Protein AF-A0A3B0WSI7-F1 (afdb_monomer_lite)

Organism: NCBI:txid652676

Radius of gyration: 14.11 Å; chains: 1; bounding box: 30×25×43 Å

Secondary structure (DSSP, 8-state):
----TTT-HHHHHHHHT-HHHHHHHHHHH----EEETTEEE--HHHHHHHTT--HHHHHHHHHHSHHHHHHTT----PPP-

Sequence (81 aa):
MTQDLTTSAVARQNVLNNPYALTKLEEHLALGGLQFEGEIIFTKSQVAEILTIDERTIERYLTSSGDEIKSNGYRILTKKH

Foldseek 3Di:
DPDPPVPDPPVVVVCLPDVVNVVVCCVPVVLAADQDPNDGDDDLVSVCVSVVHDSVVVVVCCVVPVVSVVVSDDDDDDDDD

Structure (mmCIF, N/CA/C/O backbone):
data_AF-A0A3B0WSI7-F1
#
_entry.id   AF-A0A3B0WSI7-F1
#
loop_
_atom_site.group_PDB
_atom_site.id
_atom_site.type_symbol
_atom_site.label_atom_id
_atom_site.label_alt_id
_atom_site.label_comp_id
_atom_site.label_asym_id
_atom_site.label_entity_id
_atom_site.label_seq_id
_atom_site.pdbx_PDB_ins_code
_atom_site.Cartn_x
_atom_site.Cartn_y
_atom_site.Cartn_z
_atom_site.occupancy
_atom_site.B_iso_or_equiv
_atom_site.auth_seq_id
_atom_site.auth_comp_id
_atom_site.auth_asym_id
_atom_site.auth_atom_id
_atom_site.pdbx_PDB_model_num
ATOM 1 N N . MET A 1 1 ? 10.944 0.997 -23.382 1.00 46.38 1 MET A N 1
ATOM 2 C CA . MET A 1 1 ? 11.695 0.418 -22.250 1.00 46.38 1 MET A CA 1
ATOM 3 C C . MET A 1 1 ? 10.689 0.014 -21.194 1.00 46.38 1 MET A C 1
ATOM 5 O O . MET A 1 1 ? 9.980 0.878 -20.697 1.00 46.38 1 MET A O 1
ATOM 9 N N . THR A 1 2 ? 10.562 -1.280 -20.922 1.00 53.62 2 THR A N 1
ATOM 10 C CA . THR A 1 2 ? 9.754 -1.795 -19.813 1.00 53.62 2 THR A 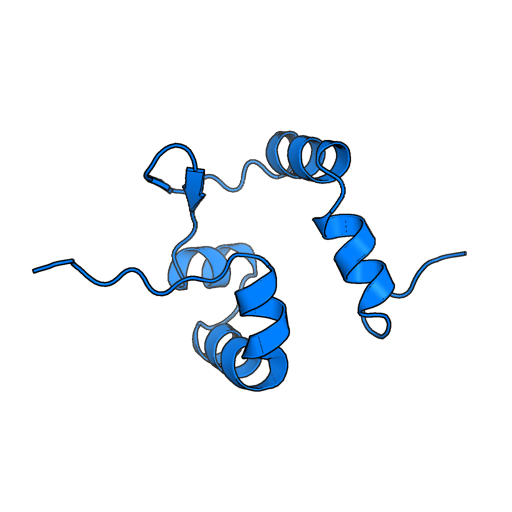CA 1
ATOM 11 C C . THR A 1 2 ? 10.431 -1.377 -18.514 1.00 53.62 2 THR A C 1
ATOM 13 O O . THR A 1 2 ? 11.513 -1.859 -18.194 1.00 53.62 2 THR A O 1
ATOM 16 N N . GLN A 1 3 ? 9.848 -0.402 -17.824 1.00 74.44 3 GLN A N 1
ATOM 17 C CA . GLN A 1 3 ? 10.305 0.007 -16.503 1.00 74.44 3 GLN A CA 1
ATOM 18 C C . GLN A 1 3 ? 9.920 -1.113 -15.532 1.00 74.44 3 GLN A C 1
ATOM 20 O O . GLN A 1 3 ? 8.736 -1.335 -15.286 1.00 74.44 3 GLN A O 1
ATOM 25 N N . ASP A 1 4 ? 10.905 -1.868 -15.056 1.00 84.69 4 ASP A N 1
ATOM 26 C CA . ASP A 1 4 ? 10.677 -2.956 -14.111 1.00 84.69 4 ASP A CA 1
ATOM 27 C C . ASP A 1 4 ? 10.2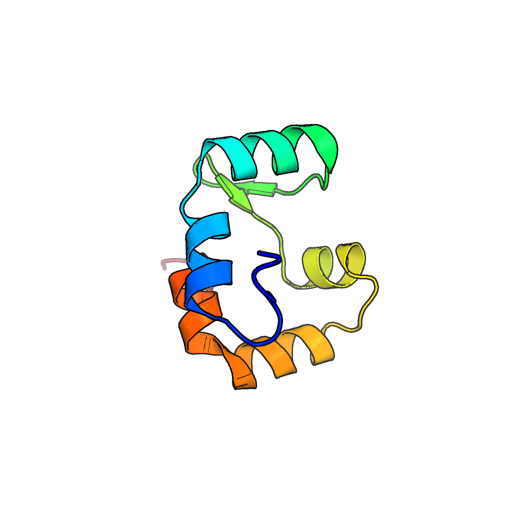10 -2.391 -12.760 1.00 84.69 4 ASP A C 1
ATOM 29 O O . ASP A 1 4 ? 10.972 -1.777 -12.009 1.00 84.69 4 ASP A O 1
ATOM 33 N N . LEU A 1 5 ? 8.925 -2.593 -12.463 1.00 86.44 5 LEU A N 1
ATOM 34 C CA . LEU A 1 5 ? 8.285 -2.121 -11.237 1.00 86.44 5 LEU A CA 1
ATOM 35 C C . LEU A 1 5 ? 8.791 -2.859 -9.990 1.00 86.44 5 LEU A C 1
ATOM 37 O O . LEU A 1 5 ? 8.629 -2.351 -8.879 1.00 86.44 5 LEU A O 1
ATOM 41 N N . THR A 1 6 ? 9.421 -4.028 -10.147 1.00 86.38 6 THR A N 1
ATOM 42 C CA . THR A 1 6 ? 9.951 -4.804 -9.017 1.00 86.38 6 THR A CA 1
ATOM 43 C C . THR A 1 6 ? 11.243 -4.203 -8.467 1.00 86.38 6 THR A C 1
ATOM 45 O O . THR A 1 6 ? 11.502 -4.294 -7.268 1.00 86.38 6 THR A O 1
ATOM 48 N N . THR A 1 7 ? 12.011 -3.506 -9.308 1.00 89.00 7 THR A N 1
ATOM 49 C CA . THR A 1 7 ? 13.331 -2.968 -8.951 1.00 89.00 7 THR A CA 1
ATOM 50 C C . THR A 1 7 ? 13.385 -1.440 -8.909 1.00 89.00 7 THR A C 1
ATOM 52 O O . THR A 1 7 ? 14.202 -0.886 -8.175 1.00 89.00 7 THR A O 1
ATOM 55 N N . SER A 1 8 ? 12.503 -0.733 -9.625 1.00 92.44 8 SER A N 1
ATOM 56 C CA . SER A 1 8 ? 12.550 0.732 -9.733 1.00 92.44 8 SER A CA 1
ATOM 57 C C . SER A 1 8 ? 11.454 1.437 -8.926 1.00 92.44 8 SER A C 1
ATOM 59 O O . SER A 1 8 ? 10.294 1.495 -9.335 1.00 92.44 8 SER A O 1
ATOM 61 N N . ALA A 1 9 ? 11.840 2.061 -7.808 1.00 89.94 9 ALA A N 1
ATOM 62 C CA . ALA A 1 9 ? 10.948 2.921 -7.021 1.00 89.94 9 ALA A CA 1
ATOM 63 C C . ALA A 1 9 ? 10.451 4.138 -7.825 1.00 89.94 9 ALA A C 1
ATOM 65 O O . ALA A 1 9 ? 9.279 4.497 -7.754 1.00 89.94 9 ALA A O 1
ATOM 66 N N . VAL A 1 10 ? 11.313 4.731 -8.664 1.00 91.69 10 VAL A N 1
ATOM 67 C CA . VAL A 1 10 ? 10.936 5.851 -9.547 1.00 91.69 10 VAL A CA 1
ATOM 68 C C . VAL A 1 10 ? 9.855 5.421 -10.538 1.00 91.69 10 VAL A C 1
ATOM 70 O O . VAL A 1 10 ? 8.897 6.154 -10.766 1.00 91.69 10 VAL A O 1
ATOM 73 N N . ALA A 1 11 ? 9.971 4.215 -11.101 1.00 91.69 11 ALA A N 1
ATOM 74 C CA . ALA A 1 11 ? 8.958 3.683 -12.004 1.00 91.69 11 ALA A CA 1
ATOM 75 C C . ALA A 1 11 ? 7.608 3.494 -11.306 1.00 91.69 11 ALA A C 1
ATOM 77 O O . ALA A 1 11 ? 6.584 3.891 -11.860 1.00 91.69 11 ALA A O 1
ATOM 78 N N . ARG A 1 12 ? 7.608 2.939 -10.086 1.00 92.38 12 ARG A N 1
ATOM 79 C CA . ARG A 1 12 ? 6.391 2.807 -9.272 1.00 92.38 12 ARG A CA 1
ATOM 80 C C . ARG A 1 12 ? 5.764 4.170 -8.999 1.00 92.38 12 ARG A C 1
ATOM 82 O O . ARG A 1 12 ? 4.577 4.351 -9.259 1.00 92.38 12 ARG A O 1
ATOM 89 N N . GLN A 1 13 ? 6.563 5.154 -8.591 1.00 92.38 13 GLN A N 1
ATOM 90 C CA . GLN A 1 13 ? 6.053 6.490 -8.300 1.00 92.38 13 GLN A CA 1
ATOM 91 C C . GLN A 1 13 ? 5.484 7.190 -9.542 1.00 92.38 13 GLN A C 1
ATOM 93 O O . GLN A 1 13 ? 4.480 7.885 -9.441 1.00 92.38 13 GLN A O 1
ATOM 98 N N . ASN A 1 14 ? 6.065 6.976 -10.724 1.00 91.88 14 ASN A N 1
ATOM 99 C CA . ASN A 1 14 ? 5.523 7.523 -11.971 1.00 91.88 14 ASN A CA 1
ATOM 100 C C . ASN A 1 14 ? 4.125 6.979 -12.296 1.00 91.88 14 ASN A C 1
ATOM 102 O O . ASN A 1 14 ? 3.301 7.712 -12.837 1.00 91.88 14 ASN A O 1
ATOM 106 N N . VAL A 1 15 ? 3.850 5.711 -11.970 1.00 89.25 15 VAL A N 1
ATOM 107 C CA . VAL A 1 15 ? 2.511 5.123 -12.123 1.00 89.25 15 VAL A CA 1
ATOM 108 C C . VAL A 1 15 ? 1.549 5.718 -11.094 1.00 89.25 15 VAL A C 1
ATOM 110 O O . VAL A 1 15 ? 0.456 6.141 -11.461 1.00 89.25 15 VAL A O 1
ATOM 113 N N . LEU A 1 16 ? 1.969 5.804 -9.829 1.00 90.19 16 LEU A N 1
ATOM 114 C CA . LEU A 1 16 ? 1.132 6.307 -8.732 1.00 90.19 16 LEU A CA 1
ATOM 115 C C . LEU A 1 16 ? 0.857 7.819 -8.822 1.00 90.19 16 LEU A C 1
ATOM 117 O O . LEU A 1 16 ? -0.197 8.275 -8.401 1.00 90.19 16 LEU A O 1
ATOM 121 N N . ASN A 1 17 ? 1.751 8.596 -9.436 1.00 91.62 17 ASN A N 1
ATOM 122 C CA . ASN A 1 17 ? 1.577 10.036 -9.657 1.00 91.62 17 ASN A CA 1
ATOM 123 C C . ASN A 1 17 ? 0.858 10.372 -10.972 1.00 91.62 17 ASN A C 1
ATOM 125 O O . ASN A 1 17 ? 0.897 11.521 -11.413 1.00 91.62 17 ASN A O 1
ATOM 129 N N . ASN A 1 18 ? 0.230 9.393 -11.627 1.00 94.00 18 ASN A N 1
ATOM 130 C CA . ASN A 1 18 ? -0.510 9.599 -12.865 1.00 94.00 18 ASN A CA 1
ATOM 131 C C . ASN A 1 18 ? -2.022 9.448 -12.616 1.00 94.00 18 ASN A C 1
ATOM 133 O O . ASN A 1 18 ? -2.538 8.329 -12.693 1.00 94.00 18 ASN A O 1
ATOM 137 N N . PRO A 1 19 ? -2.759 10.555 -12.381 1.00 90.31 19 PRO A N 1
ATOM 138 C CA . PRO A 1 19 ? -4.196 10.507 -12.114 1.00 90.31 19 PRO A CA 1
ATOM 139 C C . PRO A 1 19 ? -4.992 9.806 -13.214 1.00 90.31 19 PRO A C 1
ATOM 141 O O . PRO A 1 19 ? -5.922 9.069 -12.919 1.00 90.31 19 PRO A O 1
ATOM 144 N N . TYR A 1 20 ? -4.597 9.968 -14.482 1.00 92.38 20 TYR A N 1
ATOM 145 C CA . TYR A 1 20 ? -5.265 9.301 -15.600 1.00 92.38 20 TYR A CA 1
ATOM 146 C C . TYR A 1 20 ? -5.135 7.775 -15.514 1.00 92.38 20 TYR A C 1
ATOM 148 O O . TYR A 1 20 ? -6.112 7.058 -15.729 1.00 92.38 20 TYR A O 1
ATOM 156 N N . ALA A 1 21 ? -3.941 7.275 -15.180 1.00 88.69 21 ALA A N 1
ATOM 157 C CA . ALA A 1 21 ? -3.721 5.844 -14.998 1.00 88.69 21 ALA A CA 1
ATOM 158 C C . ALA A 1 21 ? -4.527 5.304 -13.808 1.00 88.69 21 ALA A C 1
ATOM 160 O O . ALA A 1 21 ? -5.160 4.260 -13.939 1.00 88.69 21 ALA A O 1
ATOM 161 N N . LEU A 1 22 ? -4.556 6.034 -12.687 1.00 86.31 22 LEU A N 1
ATOM 162 C CA . LEU A 1 22 ? -5.334 5.652 -11.507 1.00 86.31 22 LEU A CA 1
ATOM 163 C C . LEU A 1 22 ? -6.837 5.597 -11.801 1.00 86.31 22 LEU A C 1
ATOM 165 O O . LEU A 1 22 ? -7.453 4.569 -11.546 1.00 86.31 22 LEU A O 1
ATOM 169 N N . THR A 1 23 ? -7.407 6.623 -12.442 1.00 87.12 23 THR A N 1
ATOM 170 C CA . THR A 1 23 ? -8.827 6.619 -12.835 1.00 87.12 23 THR A CA 1
ATOM 171 C C . THR A 1 23 ? -9.154 5.439 -13.748 1.00 87.12 23 THR A C 1
ATOM 173 O O . THR A 1 23 ? -10.178 4.783 -13.577 1.00 87.12 23 THR A O 1
ATOM 176 N N . LYS A 1 24 ? -8.273 5.104 -14.700 1.00 89.38 24 LYS A N 1
ATOM 177 C CA . LYS A 1 24 ? -8.480 3.931 -15.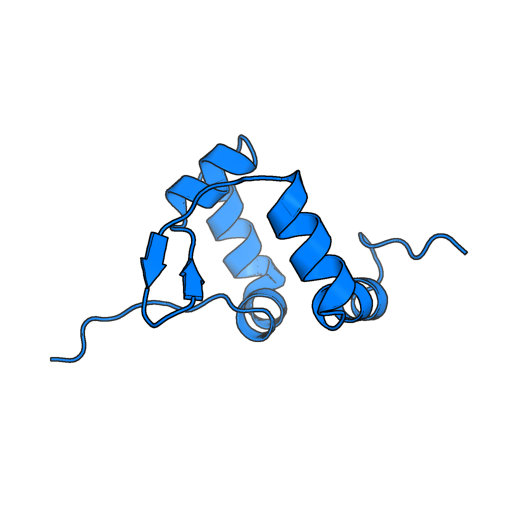560 1.00 89.38 24 LYS A CA 1
ATOM 178 C C . LYS A 1 24 ? -8.422 2.624 -14.774 1.00 89.38 24 LYS A C 1
ATOM 180 O O . LYS A 1 24 ? -9.228 1.739 -15.046 1.00 89.38 24 LYS A O 1
ATOM 185 N N . LEU A 1 25 ? -7.512 2.491 -13.810 1.00 84.62 25 LEU A N 1
ATOM 186 C CA . LEU A 1 25 ? -7.456 1.315 -12.938 1.00 84.62 25 LEU A CA 1
ATOM 187 C C . LEU A 1 25 ? -8.734 1.180 -12.104 1.00 84.62 25 LEU A C 1
ATOM 189 O O . LEU A 1 25 ? -9.292 0.089 -12.040 1.00 84.62 25 LEU A O 1
ATOM 193 N N . GLU A 1 26 ? -9.232 2.275 -11.533 1.00 82.62 26 GLU A N 1
ATOM 194 C CA . GLU A 1 26 ? -10.478 2.297 -10.758 1.00 82.62 26 GLU A CA 1
ATOM 195 C C . GLU A 1 26 ? -11.693 1.887 -11.607 1.00 82.62 26 GLU A C 1
ATOM 197 O O . GLU A 1 26 ? -12.473 1.033 -11.185 1.00 82.62 26 GLU A O 1
ATOM 202 N N . GLU A 1 27 ? -11.813 2.421 -12.829 1.00 85.31 27 GLU A N 1
ATOM 203 C CA . GLU A 1 27 ? -12.887 2.080 -13.774 1.00 85.31 27 GLU A CA 1
ATOM 204 C C . GLU A 1 27 ? -12.901 0.590 -14.159 1.00 85.31 27 GLU A C 1
ATOM 206 O O . GLU A 1 27 ? -13.973 0.017 -14.346 1.00 85.31 27 GLU A O 1
ATOM 211 N N . HIS A 1 28 ? -11.729 -0.037 -14.312 1.00 86.00 28 HIS A N 1
ATOM 212 C CA . HIS A 1 28 ? -11.622 -1.395 -14.862 1.00 86.00 28 HIS A CA 1
ATOM 213 C C . HIS A 1 28 ? -11.548 -2.486 -13.799 1.00 86.00 28 HIS A C 1
ATOM 215 O O . HIS A 1 28 ? -12.046 -3.587 -14.026 1.00 86.00 28 HIS A O 1
ATOM 221 N N . LEU A 1 29 ? -10.893 -2.220 -12.668 1.00 80.88 29 LEU A N 1
ATOM 222 C CA . LEU A 1 29 ? -10.692 -3.233 -11.637 1.00 80.88 29 LEU A CA 1
ATOM 223 C C . LEU A 1 29 ? -11.935 -3.415 -10.764 1.00 80.88 29 LEU A C 1
ATOM 225 O O . LEU A 1 29 ? -12.102 -4.495 -10.205 1.00 80.88 29 LEU A O 1
ATOM 229 N N . ALA A 1 30 ? -12.790 -2.387 -10.651 1.00 74.81 30 ALA A N 1
ATOM 230 C CA . ALA A 1 30 ? -14.049 -2.422 -9.903 1.00 74.81 30 ALA A CA 1
ATOM 231 C C . ALA A 1 30 ? -13.923 -3.132 -8.536 1.00 74.81 30 ALA A C 1
ATOM 233 O O . ALA A 1 30 ? -14.782 -3.918 -8.142 1.00 74.81 30 ALA A O 1
ATOM 234 N N . LEU A 1 31 ? -12.834 -2.849 -7.808 1.00 82.00 31 LEU A N 1
ATOM 235 C CA . LEU A 1 31 ? -12.438 -3.555 -6.578 1.00 82.00 31 LEU A CA 1
ATOM 236 C C . LEU A 1 31 ? -13.400 -3.326 -5.398 1.00 82.00 31 LEU A C 1
ATOM 238 O O . LEU A 1 31 ? -13.218 -3.896 -4.324 1.00 82.00 31 LEU A O 1
ATOM 242 N N . GLY A 1 32 ? -14.406 -2.468 -5.576 1.00 82.88 32 GLY A N 1
ATOM 243 C CA . GLY A 1 32 ? -15.276 -1.998 -4.509 1.00 82.88 32 GLY A CA 1
ATOM 244 C C . GLY A 1 32 ? -14.529 -1.044 -3.581 1.00 82.88 32 GLY A C 1
ATOM 245 O O . GLY A 1 32 ? -13.860 -0.122 -4.042 1.00 82.88 32 GLY A O 1
ATOM 246 N N . GLY A 1 33 ? -14.655 -1.270 -2.276 1.00 86.50 33 GLY A N 1
ATOM 247 C CA . GLY A 1 33 ? -14.069 -0.427 -1.236 1.00 86.50 33 GLY A CA 1
ATOM 248 C C . GLY A 1 33 ? -15.121 0.347 -0.447 1.00 86.50 33 GLY A C 1
ATOM 249 O O . GLY A 1 33 ? -16.321 0.282 -0.715 1.00 86.50 33 GLY A O 1
ATOM 250 N N . LEU A 1 34 ? -14.663 1.041 0.587 1.00 89.19 34 LEU A N 1
ATOM 251 C CA . LEU A 1 34 ? -15.503 1.824 1.483 1.00 89.19 34 LEU A CA 1
ATOM 252 C C . LEU A 1 34 ? -15.356 3.302 1.145 1.00 89.19 34 LEU A C 1
ATOM 254 O O . LEU A 1 34 ? -14.241 3.811 1.082 1.00 89.19 34 LEU A O 1
ATOM 258 N N . GLN A 1 35 ? -16.476 4.003 0.980 1.00 89.25 35 GLN A N 1
ATOM 259 C CA . GLN A 1 35 ? -16.445 5.453 0.852 1.00 89.25 35 GLN A CA 1
ATOM 260 C C . GLN A 1 35 ? -16.235 6.080 2.235 1.00 89.25 35 GLN A C 1
ATOM 262 O O . GLN A 1 35 ? -17.052 5.907 3.140 1.00 89.25 35 GLN A O 1
ATOM 267 N N . PHE A 1 36 ? -15.137 6.809 2.400 1.00 87.25 36 PHE A N 1
ATOM 268 C CA . PHE A 1 36 ? -14.766 7.474 3.642 1.00 87.25 36 PHE A CA 1
ATOM 269 C C . PHE A 1 36 ? -14.158 8.839 3.322 1.00 87.25 36 PHE A C 1
ATOM 271 O O . PHE A 1 36 ? -13.196 8.923 2.569 1.00 87.25 36 PHE A O 1
ATOM 278 N N . GLU A 1 37 ? -14.738 9.911 3.868 1.00 89.06 37 GLU A N 1
ATOM 279 C CA . GLU A 1 37 ? -14.259 11.295 3.673 1.00 89.06 37 GLU A CA 1
ATOM 280 C C . GLU A 1 37 ? -14.090 11.715 2.195 1.00 89.06 37 GLU A C 1
ATOM 282 O O . GLU A 1 37 ? -13.246 12.537 1.860 1.00 89.06 37 GLU A O 1
ATOM 287 N N . GLY A 1 38 ? -14.925 11.180 1.298 1.00 86.94 38 GLY A N 1
ATOM 288 C CA . GLY A 1 38 ? -14.856 11.481 -0.139 1.00 86.94 38 GLY A CA 1
ATOM 289 C C . GLY A 1 38 ? -13.816 10.663 -0.909 1.00 86.94 38 GLY A C 1
ATOM 290 O O . GLY A 1 38 ? -13.686 10.841 -2.115 1.00 86.94 38 GLY A O 1
ATOM 291 N N . GLU A 1 39 ? -13.135 9.734 -0.242 1.00 86.19 39 GLU A N 1
ATOM 292 C CA . GLU A 1 39 ? -12.168 8.810 -0.829 1.00 86.19 39 GLU A CA 1
ATOM 293 C C . GLU A 1 39 ? -12.706 7.374 -0.783 1.00 86.19 39 GLU A C 1
ATOM 295 O O . GLU A 1 39 ? -13.512 7.020 0.083 1.00 86.19 39 GLU A O 1
ATOM 300 N N . ILE A 1 40 ? -12.246 6.526 -1.704 1.00 87.38 40 ILE A N 1
ATOM 301 C CA . ILE 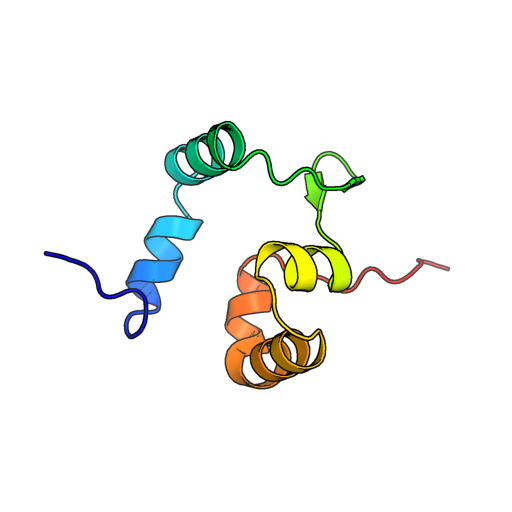A 1 40 ? -12.444 5.077 -1.615 1.00 87.38 40 ILE A CA 1
ATOM 302 C C . ILE A 1 40 ? -11.249 4.502 -0.860 1.00 87.38 40 ILE A C 1
ATOM 304 O O . ILE A 1 40 ? -10.106 4.642 -1.289 1.00 87.38 40 ILE A O 1
ATOM 308 N N . ILE A 1 41 ? -11.512 3.850 0.269 1.00 90.38 41 ILE A N 1
ATOM 309 C CA . ILE A 1 41 ? -10.492 3.179 1.074 1.00 90.38 41 ILE A CA 1
ATOM 310 C C . ILE A 1 41 ? -10.739 1.677 1.140 1.00 90.38 41 ILE A C 1
ATOM 312 O O . ILE A 1 41 ? -11.872 1.203 1.052 1.00 90.38 41 ILE A O 1
ATOM 316 N N . PHE A 1 42 ? -9.663 0.933 1.378 1.00 92.38 42 PHE A N 1
ATOM 317 C CA . PHE A 1 42 ? -9.703 -0.506 1.600 1.00 92.38 42 PHE A CA 1
ATOM 318 C C . PHE A 1 42 ? -9.146 -0.823 2.980 1.00 92.38 42 PHE A C 1
ATOM 320 O O . PHE A 1 42 ? -8.112 -0.292 3.392 1.00 92.38 42 PHE A O 1
ATOM 327 N N . THR A 1 43 ? -9.828 -1.703 3.706 1.00 92.62 43 THR A N 1
ATOM 328 C CA . THR A 1 43 ? -9.271 -2.258 4.938 1.00 92.62 43 THR A CA 1
ATOM 329 C C . THR A 1 43 ? -8.151 -3.240 4.608 1.00 92.62 43 THR A C 1
ATOM 331 O O . THR A 1 43 ? -8.087 -3.801 3.513 1.00 92.62 43 THR A O 1
ATOM 334 N N . LYS A 1 44 ? -7.278 -3.503 5.583 1.00 92.62 44 LYS A N 1
ATOM 335 C CA . LYS A 1 44 ? -6.209 -4.501 5.443 1.00 92.62 44 LYS A CA 1
ATOM 336 C C . LYS A 1 44 ? -6.754 -5.867 4.995 1.00 92.62 44 LYS A C 1
ATOM 338 O O . LYS A 1 44 ? -6.174 -6.488 4.111 1.00 92.62 44 LYS A O 1
ATOM 343 N N . SER A 1 45 ? -7.887 -6.287 5.557 1.00 93.62 45 SER A N 1
ATOM 344 C CA . SER A 1 45 ? -8.561 -7.542 5.210 1.00 93.62 45 SER A CA 1
ATOM 345 C C . SER A 1 45 ? -9.065 -7.552 3.764 1.00 93.62 45 SER A C 1
ATOM 347 O O . SER A 1 45 ? -8.861 -8.535 3.063 1.00 93.62 45 SER A O 1
ATOM 349 N N . GLN A 1 46 ? -9.640 -6.444 3.280 1.00 93.50 46 GLN A N 1
ATOM 350 C CA . GLN A 1 46 ? -10.069 -6.326 1.878 1.00 93.50 46 GLN A CA 1
ATOM 351 C C . GLN A 1 46 ? -8.884 -6.389 0.910 1.00 93.50 46 GLN A C 1
ATOM 353 O O . GLN A 1 46 ? -8.959 -7.061 -0.112 1.00 93.50 46 GLN A O 1
ATOM 358 N N . VAL A 1 47 ? -7.768 -5.725 1.232 1.00 93.56 47 VAL A N 1
ATOM 359 C CA . VAL A 1 47 ? -6.554 -5.792 0.401 1.00 93.56 47 VAL A CA 1
ATOM 360 C C . VAL A 1 47 ? -6.000 -7.220 0.355 1.00 93.56 47 VAL A C 1
ATOM 362 O O . VAL A 1 47 ? -5.592 -7.682 -0.709 1.00 93.56 47 VAL A O 1
ATOM 365 N N . ALA A 1 48 ? -6.007 -7.931 1.484 1.00 96.06 48 ALA A N 1
ATOM 366 C CA . ALA A 1 48 ? -5.588 -9.328 1.549 1.00 96.06 48 ALA A CA 1
ATOM 367 C C . ALA A 1 48 ? -6.473 -10.237 0.673 1.00 96.06 48 ALA A C 1
ATOM 369 O O . ALA A 1 48 ? -5.949 -11.069 -0.067 1.00 96.06 48 ALA A O 1
ATOM 370 N N . GLU A 1 49 ? -7.790 -10.021 0.685 1.00 94.25 49 GLU A N 1
ATOM 371 C CA . GLU A 1 49 ? -8.749 -10.735 -0.165 1.00 94.25 49 GLU A CA 1
ATOM 372 C C . GLU A 1 49 ? -8.528 -10.446 -1.659 1.00 94.25 49 GLU A C 1
ATOM 374 O O . GLU A 1 49 ? -8.362 -11.380 -2.442 1.00 94.25 49 GLU A O 1
ATOM 379 N N . ILE A 1 50 ? -8.426 -9.168 -2.047 1.00 92.06 50 ILE A N 1
ATOM 380 C CA . ILE A 1 50 ? -8.186 -8.739 -3.439 1.00 92.06 50 ILE A CA 1
ATOM 381 C C . ILE A 1 50 ? -6.908 -9.371 -3.998 1.00 92.06 50 ILE A C 1
ATOM 383 O O . ILE A 1 50 ? -6.878 -9.841 -5.134 1.00 92.06 50 ILE A O 1
ATOM 387 N N . LEU A 1 51 ? -5.845 -9.391 -3.195 1.00 93.00 51 LEU A N 1
ATOM 388 C CA . LEU A 1 51 ? -4.554 -9.950 -3.589 1.00 93.00 51 LEU A CA 1
ATOM 389 C C . LEU A 1 51 ? -4.477 -11.472 -3.396 1.00 93.00 51 LEU A C 1
ATOM 391 O O . LEU A 1 51 ? -3.481 -12.075 -3.787 1.00 93.00 51 LEU A O 1
ATOM 395 N N . THR A 1 52 ? -5.512 -12.095 -2.819 1.00 96.19 52 THR A N 1
ATOM 396 C CA . THR A 1 52 ? -5.568 -13.532 -2.502 1.00 96.19 52 THR A CA 1
ATOM 397 C C . THR A 1 52 ? -4.360 -13.988 -1.669 1.00 96.19 52 THR A C 1
ATOM 399 O O . THR A 1 52 ? -3.696 -14.983 -1.961 1.00 96.19 52 THR A O 1
ATOM 402 N N . ILE A 1 53 ? -4.046 -13.230 -0.618 1.00 97.06 53 ILE A N 1
ATOM 403 C CA . ILE A 1 53 ? -2.936 -13.498 0.305 1.00 97.06 53 ILE A CA 1
ATOM 404 C C . ILE A 1 53 ? -3.389 -13.410 1.759 1.00 97.06 53 ILE A C 1
ATOM 406 O O . ILE A 1 53 ? -4.433 -12.857 2.082 1.00 97.06 53 ILE A O 1
ATOM 410 N N . ASP A 1 54 ? -2.564 -13.939 2.657 1.00 97.38 54 ASP A N 1
ATOM 411 C CA . ASP A 1 54 ? -2.787 -13.822 4.096 1.00 97.38 54 ASP A CA 1
ATOM 412 C C . ASP A 1 54 ? -2.491 -12.396 4.601 1.00 97.38 54 ASP A C 1
ATOM 414 O O . ASP A 1 54 ? -1.531 -11.759 4.153 1.00 97.38 54 ASP A O 1
ATOM 418 N N . GLU A 1 55 ? -3.250 -11.909 5.587 1.00 96.31 55 GLU A N 1
ATOM 419 C CA . GLU A 1 55 ? -3.021 -10.592 6.201 1.00 96.31 55 GLU A CA 1
ATOM 420 C C . GLU A 1 55 ? -1.599 -10.425 6.764 1.00 96.31 55 GLU A C 1
ATOM 422 O O . GLU A 1 55 ? -1.039 -9.330 6.707 1.00 96.31 55 GLU A O 1
ATOM 427 N N . ARG A 1 56 ? -0.957 -11.501 7.236 1.00 96.44 56 ARG A N 1
ATOM 428 C CA . ARG A 1 56 ? 0.447 -11.483 7.686 1.00 96.44 56 ARG A CA 1
ATOM 429 C C . ARG A 1 56 ? 1.406 -11.123 6.558 1.00 96.44 56 ARG A C 1
ATOM 431 O O . ARG A 1 56 ? 2.475 -10.567 6.804 1.00 96.44 56 ARG A O 1
ATOM 438 N N . THR A 1 57 ? 1.050 -11.439 5.313 1.00 96.31 57 THR A N 1
ATOM 439 C CA . THR A 1 57 ? 1.828 -11.010 4.147 1.00 96.31 57 THR A CA 1
ATOM 440 C C . THR A 1 57 ? 1.737 -9.500 3.979 1.00 96.31 57 THR A C 1
ATOM 442 O O . THR A 1 57 ? 2.771 -8.865 3.790 1.00 96.31 57 THR A O 1
ATOM 445 N N . ILE A 1 58 ? 0.548 -8.914 4.146 1.00 95.31 58 ILE A N 1
ATOM 446 C CA . ILE A 1 58 ? 0.384 -7.455 4.155 1.00 95.31 58 ILE A CA 1
ATOM 447 C C . ILE A 1 58 ? 1.225 -6.825 5.273 1.00 95.31 58 ILE A C 1
ATOM 449 O O . ILE A 1 58 ? 1.984 -5.896 5.017 1.00 95.31 58 ILE A O 1
ATOM 453 N N . GLU A 1 59 ? 1.169 -7.363 6.493 1.00 94.50 59 GLU A N 1
ATOM 454 C CA . GLU A 1 59 ? 1.956 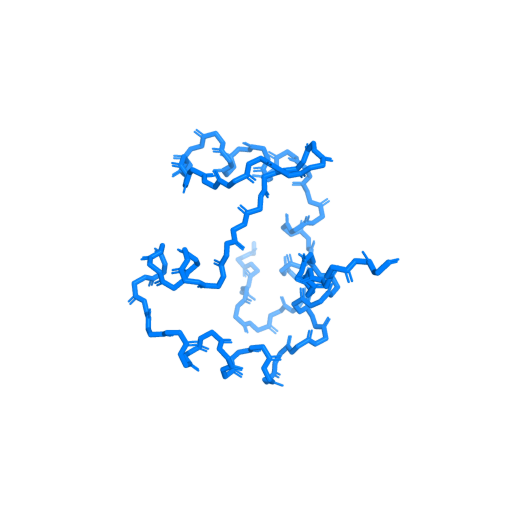-6.861 7.632 1.00 94.50 59 GLU A CA 1
ATOM 455 C C . GLU A 1 59 ? 3.466 -6.932 7.395 1.00 94.50 59 GLU A C 1
ATOM 457 O O . GLU A 1 59 ? 4.199 -5.994 7.722 1.00 94.50 59 GLU A O 1
ATOM 462 N N . ARG A 1 60 ? 3.938 -8.020 6.778 1.00 95.94 60 ARG A N 1
ATOM 463 C CA . ARG A 1 60 ? 5.342 -8.169 6.393 1.00 95.94 60 ARG A CA 1
ATOM 464 C C . ARG A 1 60 ? 5.763 -7.063 5.427 1.00 95.94 60 ARG A C 1
ATOM 466 O O . ARG A 1 60 ? 6.803 -6.453 5.658 1.00 95.94 60 ARG A O 1
ATOM 473 N N . TYR A 1 61 ? 4.956 -6.767 4.406 1.00 93.50 61 TYR A N 1
ATOM 474 C CA . TYR A 1 61 ? 5.248 -5.690 3.452 1.00 93.50 61 TYR A CA 1
ATOM 475 C C . TYR A 1 61 ? 5.143 -4.294 4.073 1.00 93.50 61 TYR A C 1
ATOM 477 O O . TYR A 1 61 ? 5.992 -3.447 3.809 1.00 93.50 61 TYR A O 1
ATOM 485 N N . LEU A 1 62 ? 4.171 -4.060 4.958 1.00 93.31 62 LEU A N 1
ATOM 486 C CA . LEU A 1 62 ? 4.082 -2.812 5.724 1.00 93.31 62 LEU A CA 1
ATOM 487 C C . LEU A 1 62 ? 5.300 -2.602 6.633 1.00 93.31 62 LEU A C 1
ATOM 489 O O . LEU A 1 62 ? 5.664 -1.464 6.914 1.00 93.31 62 LEU A O 1
ATOM 493 N N . THR A 1 63 ? 5.941 -3.684 7.077 1.00 94.31 63 THR A N 1
ATOM 494 C CA . THR A 1 63 ? 7.163 -3.630 7.889 1.00 94.31 63 THR A CA 1
ATOM 495 C C . THR A 1 63 ? 8.409 -3.434 7.025 1.00 94.31 63 THR A C 1
ATOM 497 O O . THR A 1 63 ? 9.235 -2.581 7.332 1.00 94.31 63 THR A O 1
ATOM 500 N N . SER A 1 64 ? 8.554 -4.193 5.933 1.00 93.88 64 SER A N 1
ATOM 501 C CA . SER A 1 64 ? 9.744 -4.144 5.070 1.00 93.88 64 SER A CA 1
ATOM 502 C C . SER A 1 64 ? 9.787 -2.930 4.141 1.00 93.88 64 SER A C 1
ATOM 504 O O . SER A 1 64 ? 10.857 -2.558 3.670 1.00 93.88 64 SER A O 1
ATOM 506 N N . SER A 1 65 ? 8.627 -2.349 3.832 1.00 92.56 65 SER A N 1
ATOM 507 C CA . SER A 1 65 ? 8.453 -1.301 2.815 1.00 92.56 65 SER A CA 1
ATOM 508 C C . SER A 1 65 ? 7.538 -0.174 3.308 1.00 92.56 65 SER A C 1
ATOM 510 O O . SER A 1 65 ? 6.898 0.521 2.520 1.00 92.56 65 SER A O 1
ATOM 512 N N . GLY A 1 66 ? 7.461 0.003 4.630 1.00 92.06 66 GLY A N 1
ATOM 513 C CA . GLY A 1 66 ? 6.487 0.879 5.277 1.00 92.06 66 GLY A CA 1
ATOM 514 C C . GLY A 1 66 ? 6.568 2.343 4.867 1.00 92.06 66 GLY A C 1
ATOM 515 O O . GLY A 1 66 ? 5.526 2.980 4.746 1.00 92.06 66 GLY A O 1
ATOM 516 N N . ASP A 1 67 ? 7.765 2.877 4.628 1.00 92.88 67 ASP A N 1
ATOM 517 C CA . ASP A 1 67 ? 7.933 4.291 4.276 1.00 92.88 67 ASP A CA 1
ATOM 518 C C . ASP A 1 67 ? 7.332 4.610 2.902 1.00 92.88 67 ASP A C 1
ATOM 520 O O . ASP A 1 67 ? 6.551 5.552 2.779 1.00 92.88 67 ASP A O 1
ATOM 524 N N . GLU A 1 68 ? 7.608 3.772 1.897 1.00 92.38 68 GLU A N 1
ATOM 525 C CA . GLU A 1 68 ? 7.043 3.913 0.549 1.00 92.38 68 GLU A CA 1
ATOM 526 C C . GLU A 1 68 ? 5.522 3.698 0.551 1.00 92.38 68 GLU A C 1
ATOM 528 O O . GLU A 1 68 ? 4.782 4.407 -0.126 1.00 92.38 68 GLU A O 1
ATOM 533 N N . ILE A 1 69 ? 5.020 2.742 1.335 1.00 93.12 69 ILE A N 1
ATOM 534 C CA . ILE A 1 69 ? 3.579 2.467 1.397 1.00 93.12 69 ILE A CA 1
ATOM 535 C C . ILE A 1 69 ? 2.830 3.610 2.109 1.00 93.12 69 ILE A C 1
ATOM 537 O O . ILE A 1 69 ? 1.756 4.021 1.664 1.00 93.12 69 ILE A O 1
ATOM 541 N N . LYS A 1 70 ? 3.405 4.186 3.173 1.00 92.44 70 LYS A N 1
ATOM 542 C CA . LYS A 1 70 ? 2.851 5.368 3.859 1.00 92.44 70 LYS A CA 1
ATOM 543 C C . LYS A 1 70 ? 2.856 6.605 2.968 1.00 92.44 70 LYS A C 1
ATOM 545 O O . LYS A 1 70 ? 1.869 7.335 2.962 1.00 92.44 70 LYS A O 1
ATOM 550 N N . SER A 1 71 ? 3.923 6.836 2.197 1.00 92.50 71 SER A N 1
ATOM 551 C CA . SER A 1 71 ? 3.969 7.971 1.264 1.00 92.50 71 SER A CA 1
ATOM 552 C C . SER A 1 71 ? 2.947 7.855 0.132 1.00 92.50 71 SER A C 1
ATOM 554 O O . SER A 1 71 ? 2.609 8.863 -0.477 1.00 92.50 71 SER A O 1
ATOM 556 N N . ASN A 1 72 ? 2.442 6.646 -0.129 1.00 91.00 72 ASN A N 1
ATOM 557 C CA . ASN A 1 72 ? 1.500 6.343 -1.204 1.00 91.00 72 ASN A CA 1
ATOM 558 C C . ASN A 1 72 ? 0.077 6.013 -0.711 1.00 91.00 72 ASN A C 1
ATOM 560 O O . ASN A 1 72 ? -0.686 5.360 -1.419 1.00 91.00 72 ASN A O 1
ATOM 564 N N . GLY A 1 73 ? -0.303 6.475 0.486 1.00 88.56 73 GLY A N 1
ATOM 565 C CA . GLY A 1 73 ? -1.709 6.514 0.916 1.00 88.56 73 GLY A CA 1
ATOM 566 C C . GLY A 1 73 ? -2.101 5.554 2.040 1.00 88.56 73 GLY A C 1
ATOM 567 O O . GLY A 1 73 ? -3.238 5.610 2.509 1.00 88.56 73 GLY A O 1
ATOM 568 N N . TYR A 1 74 ? -1.192 4.712 2.542 1.00 93.31 74 TYR A N 1
ATOM 569 C CA . TYR A 1 74 ? -1.487 3.935 3.749 1.00 93.31 74 TYR A CA 1
ATOM 570 C C . TYR A 1 74 ? -1.563 4.838 4.983 1.00 93.31 74 TYR A C 1
ATOM 572 O O . TYR A 1 74 ? -0.599 5.515 5.347 1.00 93.31 74 TYR A O 1
ATOM 580 N N . ARG A 1 75 ? -2.699 4.779 5.682 1.00 90.44 75 ARG A N 1
ATOM 581 C CA . ARG A 1 75 ? -2.943 5.504 6.931 1.00 90.44 75 ARG A CA 1
ATOM 582 C C . ARG A 1 75 ? -3.585 4.602 7.974 1.00 90.44 75 ARG A C 1
ATOM 584 O O . ARG A 1 75 ? -4.414 3.753 7.656 1.00 90.44 75 ARG A O 1
ATOM 591 N N . ILE A 1 76 ? -3.228 4.822 9.236 1.00 89.75 76 ILE A N 1
ATOM 592 C CA . ILE A 1 76 ? -3.913 4.202 10.371 1.00 89.75 76 ILE A CA 1
ATOM 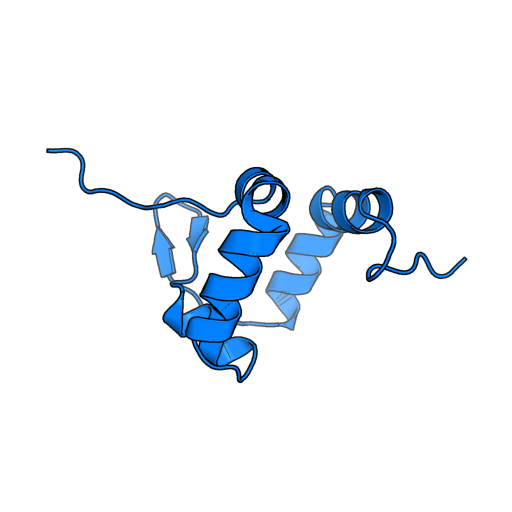593 C C . ILE A 1 76 ? -5.043 5.142 10.778 1.00 89.75 76 ILE A C 1
ATOM 595 O O . ILE A 1 76 ? -4.792 6.264 11.215 1.00 89.75 76 ILE A O 1
ATOM 599 N N . LEU A 1 77 ? -6.283 4.684 10.631 1.00 84.19 77 LEU A N 1
ATOM 600 C CA . LEU A 1 77 ? -7.449 5.415 11.110 1.00 84.19 77 LEU A CA 1
ATOM 601 C C . LEU A 1 77 ? -7.585 5.183 12.615 1.00 84.19 77 LEU A C 1
ATOM 603 O O . LEU A 1 77 ? -7.966 4.101 13.059 1.00 84.19 77 LEU A O 1
ATOM 607 N N . THR A 1 78 ? -7.251 6.195 13.408 1.00 83.50 78 THR A N 1
ATOM 608 C CA . THR A 1 78 ? -7.529 6.210 14.844 1.00 83.50 78 THR A CA 1
ATOM 609 C C . THR A 1 78 ? -8.757 7.072 15.102 1.00 83.50 78 THR A C 1
ATOM 611 O O . THR A 1 78 ? -8.952 8.118 14.481 1.00 83.50 78 THR A O 1
ATOM 614 N N . LYS A 1 79 ? -9.625 6.634 16.018 1.00 72.56 79 LYS A N 1
ATOM 615 C CA . LYS A 1 79 ? -10.748 7.462 16.458 1.00 72.56 79 LYS A CA 1
ATOM 616 C C . LYS A 1 79 ? -10.158 8.697 17.144 1.00 72.56 79 LYS A C 1
ATOM 618 O O . LYS A 1 79 ? -9.438 8.548 18.131 1.00 72.56 79 LYS A O 1
ATOM 623 N N . LYS A 1 80 ? -10.433 9.900 16.631 1.00 58.16 80 LYS A N 1
ATOM 624 C CA . LYS A 1 80 ? -10.221 11.114 17.428 1.00 58.16 80 LYS A CA 1
ATOM 625 C C . LYS A 1 80 ? -11.183 11.034 18.615 1.00 58.16 80 LYS A C 1
ATOM 627 O O . LYS A 1 80 ? -12.379 10.826 18.410 1.00 58.16 80 LYS A O 1
ATOM 632 N N . HIS A 1 81 ? -10.624 11.072 19.821 1.00 45.22 81 HIS A N 1
ATOM 633 C CA . HIS A 1 81 ? -11.386 11.232 21.056 1.00 45.22 81 HIS A CA 1
ATOM 634 C C . HIS A 1 81 ? -12.049 12.607 21.099 1.00 45.22 81 HIS A C 1
ATOM 636 O O . HIS A 1 81 ? -11.425 13.565 20.586 1.00 45.22 81 HIS A O 1
#

pLDDT: mean 88.06, std 9.87, range [45.22, 97.38]